Protein AF-A0A1M6Y8Z5-F1 (afdb_monomer)

Nearest PDB structures (foldseek):
  8b4h-assembly1_D  TM=6.735E-01  e=1.032E-01  Geobacillus stearothermophilus
  8b4h-assembly1_A  TM=6.760E-01  e=9.734E-02  Geobacillus stearothermophilus
  8h43-assembly1_A  TM=3.993E-01  e=8.173E+00  Homo sapiens

pLDDT: mean 83.0, std 9.09, range [43.19, 91.62]

Sequence (81 aa):
YQPSPRAFPSVLREPEYGPDDVVLRVKANGELRFEGRRLKVSKALYRLPVAARAKDGEDGVFEFWFAHHRILTLDLRSENR

Secondary structure (DSSP, 8-state):
----S-PPPSSPPPPPPPTTSEEEEPPTTSEEEETTEEEE--GGGTT-EEEEEEPTT-TTEEEEEETTEEEEEEESSTT--

Structure (mmCIF, N/CA/C/O backbone):
data_AF-A0A1M6Y8Z5-F1
#
_entry.id   AF-A0A1M6Y8Z5-F1
#
loop_
_atom_site.group_PDB
_atom_site.id
_atom_site.type_symbol
_atom_site.label_atom_id
_atom_site.label_alt_id
_atom_site.label_comp_id
_atom_site.label_asym_id
_atom_site.label_entity_id
_atom_site.label_seq_id
_atom_site.pdbx_PDB_ins_code
_atom_site.Cartn_x
_atom_site.Cartn_y
_atom_site.Cartn_z
_atom_site.occupancy
_atom_site.B_iso_or_equiv
_atom_site.auth_seq_id
_atom_site.auth_comp_id
_atom_site.auth_asym_id
_atom_site.auth_atom_id
_atom_site.pdbx_PDB_model_num
ATOM 1 N N . TYR A 1 1 ? 36.364 7.520 -17.625 1.00 69.88 1 TYR A N 1
ATOM 2 C CA . TYR A 1 1 ? 34.935 7.148 -17.644 1.00 69.88 1 TYR A CA 1
ATOM 3 C C . TYR A 1 1 ? 34.844 5.713 -18.127 1.00 69.88 1 TYR A C 1
ATOM 5 O O . TYR A 1 1 ? 35.383 5.433 -19.189 1.00 69.88 1 TYR A O 1
ATOM 13 N N . GLN A 1 2 ? 34.260 4.806 -17.344 1.00 76.62 2 GLN A N 1
ATOM 14 C CA . GLN A 1 2 ? 34.099 3.401 -17.722 1.00 76.62 2 GLN A CA 1
ATOM 15 C C . GLN A 1 2 ? 32.624 3.026 -17.515 1.00 76.62 2 GLN A C 1
ATOM 17 O O . GLN A 1 2 ? 32.119 3.209 -16.405 1.00 76.62 2 GLN A O 1
ATOM 22 N N . PRO A 1 3 ? 31.903 2.593 -18.561 1.00 75.06 3 PRO A N 1
ATOM 23 C CA . PRO A 1 3 ? 30.497 2.238 -18.431 1.00 75.06 3 PRO A CA 1
ATOM 24 C C . PRO A 1 3 ? 30.334 0.980 -17.572 1.00 75.06 3 PRO A C 1
ATOM 26 O O . PRO A 1 3 ? 31.164 0.071 -17.604 1.00 75.06 3 PRO A O 1
ATOM 29 N N . SER A 1 4 ? 29.260 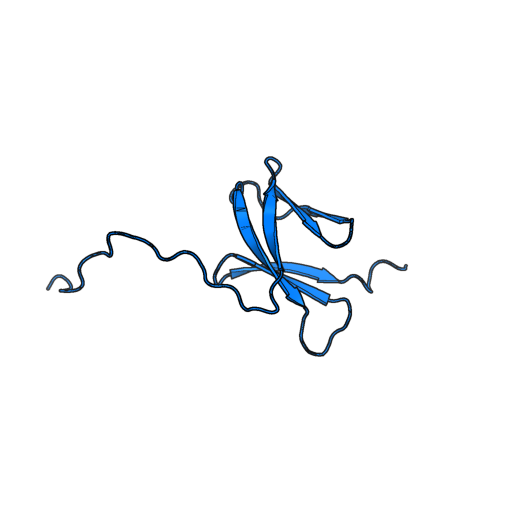0.942 -16.782 1.00 81.00 4 SER A N 1
ATOM 30 C CA . SER A 1 4 ? 28.963 -0.202 -15.922 1.00 81.00 4 SER A CA 1
ATOM 31 C C . SER A 1 4 ? 28.695 -1.462 -16.759 1.00 81.00 4 SER A C 1
ATOM 33 O O . SER A 1 4 ? 27.932 -1.389 -17.720 1.00 81.00 4 SER A O 1
ATOM 35 N N . PRO A 1 5 ? 29.230 -2.633 -16.370 1.00 80.44 5 PRO A N 1
ATOM 36 C CA . PRO A 1 5 ? 28.958 -3.905 -17.044 1.00 80.44 5 PRO A CA 1
ATOM 37 C C . PRO A 1 5 ? 27.566 -4.475 -16.724 1.00 80.44 5 PRO A C 1
ATOM 39 O O . PRO A 1 5 ? 27.166 -5.492 -17.286 1.00 80.44 5 PRO A O 1
ATOM 42 N N . ARG A 1 6 ? 26.814 -3.853 -15.803 1.00 78.25 6 ARG A N 1
ATOM 43 C CA . ARG A 1 6 ? 25.440 -4.259 -15.489 1.00 78.25 6 ARG A CA 1
ATOM 44 C C . ARG A 1 6 ? 24.516 -3.905 -16.651 1.00 78.25 6 ARG A C 1
ATOM 46 O O . ARG A 1 6 ? 24.184 -2.739 -16.848 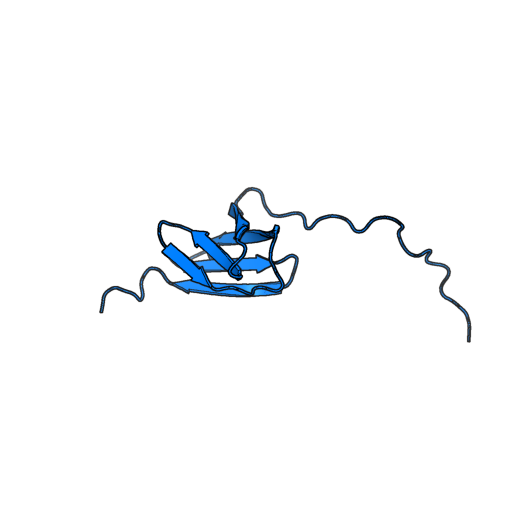1.00 78.25 6 ARG A O 1
ATOM 53 N N . ALA A 1 7 ? 24.078 -4.931 -17.374 1.00 75.19 7 ALA A N 1
ATOM 54 C CA . ALA A 1 7 ? 22.999 -4.810 -18.340 1.00 75.19 7 ALA A CA 1
ATOM 55 C C . ALA A 1 7 ? 21.721 -4.335 -17.637 1.00 75.19 7 ALA A C 1
ATOM 57 O O . ALA A 1 7 ? 21.380 -4.809 -16.548 1.00 75.19 7 ALA A O 1
ATOM 58 N N . PHE A 1 8 ? 21.022 -3.391 -18.263 1.00 73.50 8 PHE A N 1
ATOM 59 C CA . PHE A 1 8 ? 19.725 -2.945 -17.778 1.00 73.50 8 PHE A CA 1
ATOM 60 C C . PHE A 1 8 ? 18.747 -4.131 -17.827 1.00 73.50 8 PHE A C 1
ATOM 62 O O . PHE A 1 8 ? 18.635 -4.769 -18.879 1.00 73.50 8 PHE A O 1
ATOM 69 N N . PRO A 1 9 ? 18.070 -4.476 -16.719 1.00 73.81 9 PRO A N 1
ATOM 70 C CA . PRO A 1 9 ? 17.142 -5.595 -16.715 1.00 73.81 9 PRO A CA 1
ATOM 71 C C . PRO A 1 9 ? 15.962 -5.289 -17.639 1.00 73.81 9 PRO A C 1
ATOM 73 O O . PRO A 1 9 ? 15.335 -4.237 -17.546 1.00 73.81 9 PRO A O 1
ATOM 76 N N . SER A 1 10 ? 15.655 -6.226 -18.533 1.00 76.00 10 SER A N 1
ATOM 77 C CA . SER A 1 10 ? 14.571 -6.116 -19.514 1.00 76.00 10 SER A CA 1
ATOM 78 C C . SER A 1 10 ? 13.174 -6.171 -1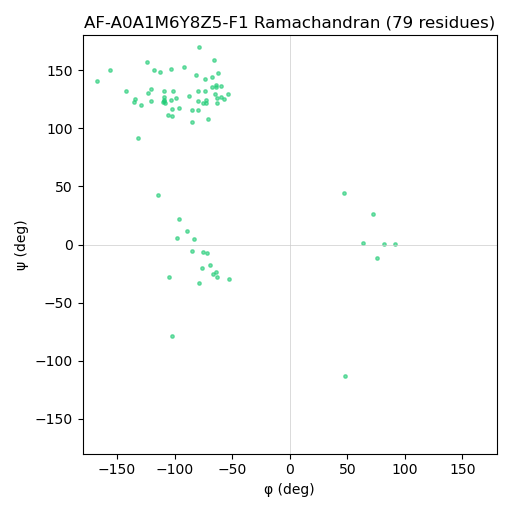8.889 1.00 76.00 10 SER A C 1
ATOM 80 O O . SER A 1 10 ? 12.210 -5.753 -19.525 1.00 76.00 10 SER A O 1
ATOM 82 N N . VAL A 1 11 ? 13.055 -6.653 -17.648 1.00 71.75 11 VAL A N 1
ATOM 83 C CA . VAL A 1 11 ? 11.791 -6.736 -16.909 1.00 71.75 11 VAL A CA 1
ATOM 84 C C . VAL A 1 11 ? 12.004 -6.239 -15.482 1.00 71.75 11 VAL A C 1
ATOM 86 O O . VAL A 1 11 ? 12.844 -6.761 -14.746 1.00 71.75 11 VAL A O 1
ATOM 89 N N . LEU A 1 12 ? 11.235 -5.224 -15.088 1.00 70.12 12 LEU A N 1
ATOM 90 C CA . LEU A 1 12 ? 11.124 -4.800 -13.694 1.00 70.12 12 LEU A CA 1
ATOM 91 C C . LEU A 1 12 ? 10.293 -5.841 -12.943 1.00 70.12 12 LEU A C 1
ATOM 93 O O . LEU A 1 12 ? 9.174 -6.142 -13.354 1.00 70.12 12 LEU A O 1
ATOM 97 N N . ARG A 1 13 ? 10.841 -6.398 -11.857 1.00 71.12 13 ARG A N 1
ATOM 98 C CA . ARG A 1 13 ? 10.065 -7.273 -10.971 1.00 71.12 13 ARG A CA 1
ATOM 99 C C . ARG A 1 13 ? 8.937 -6.473 -10.337 1.00 71.12 13 ARG A C 1
ATOM 101 O O . ARG A 1 13 ? 9.150 -5.344 -9.891 1.00 71.12 13 ARG A O 1
ATOM 108 N N . GLU A 1 14 ? 7.753 -7.070 -10.311 1.00 72.56 14 GLU A N 1
ATOM 109 C CA . GLU A 1 14 ? 6.638 -6.524 -9.551 1.00 72.56 14 GLU A CA 1
ATOM 110 C C . GLU A 1 14 ? 7.001 -6.495 -8.058 1.00 72.56 14 GLU A C 1
ATOM 112 O O . GLU A 1 14 ? 7.772 -7.345 -7.602 1.00 72.56 14 GLU A O 1
ATOM 117 N N . PRO A 1 15 ? 6.497 -5.515 -7.289 1.00 74.62 15 PRO A N 1
ATOM 118 C CA . PRO A 1 15 ? 6.768 -5.460 -5.864 1.00 74.62 15 PRO A CA 1
ATOM 119 C C . PRO A 1 15 ? 6.184 -6.691 -5.170 1.00 74.62 15 PRO A C 1
ATOM 121 O O . PRO A 1 15 ? 4.980 -6.938 -5.247 1.00 74.62 15 PRO A O 1
ATOM 124 N N . GLU A 1 16 ? 7.040 -7.447 -4.491 1.00 75.19 16 GLU A N 1
ATOM 125 C CA . GLU A 1 16 ? 6.618 -8.552 -3.638 1.00 75.19 16 GLU A CA 1
ATOM 126 C C . GLU A 1 16 ? 6.138 -7.983 -2.300 1.00 75.19 16 GLU A C 1
ATOM 128 O O . GLU A 1 16 ? 6.858 -7.245 -1.622 1.00 75.19 16 GLU A O 1
ATOM 133 N N . TYR A 1 17 ? 4.901 -8.311 -1.943 1.00 81.31 17 TYR A N 1
ATOM 134 C CA . TYR A 1 17 ? 4.295 -7.948 -0.669 1.00 81.31 17 TYR A CA 1
ATOM 135 C C . TYR A 1 17 ? 4.285 -9.162 0.262 1.00 81.31 17 TYR A C 1
ATOM 137 O O . TYR A 1 17 ? 4.277 -10.303 -0.203 1.00 81.31 17 TYR A O 1
ATOM 145 N N . GLY A 1 18 ? 4.341 -8.918 1.571 1.00 77.88 18 GLY A N 1
ATOM 146 C CA . GLY A 1 18 ? 4.338 -9.980 2.572 1.00 77.88 18 GLY A CA 1
ATOM 147 C C . GLY A 1 18 ? 3.011 -10.751 2.587 1.00 77.88 18 GLY A C 1
ATOM 148 O O . GLY A 1 18 ? 1.993 -10.225 2.141 1.00 77.88 18 GLY A O 1
ATOM 149 N N . PRO A 1 19 ? 2.989 -11.988 3.112 1.00 75.62 19 PRO A N 1
ATOM 150 C CA . PRO A 1 19 ? 1.764 -12.789 3.201 1.00 75.62 19 PRO A CA 1
ATOM 151 C C . PRO A 1 19 ? 0.696 -12.154 4.105 1.00 75.62 19 PRO A C 1
ATOM 153 O O . PRO A 1 19 ? -0.493 -12.353 3.873 1.00 75.62 19 PRO A O 1
ATOM 156 N N . ASP A 1 20 ? 1.115 -11.360 5.091 1.00 80.00 20 ASP A N 1
ATOM 157 C CA . ASP A 1 20 ? 0.233 -10.619 5.999 1.00 80.00 20 ASP A CA 1
ATOM 158 C C . ASP A 1 20 ? -0.225 -9.264 5.421 1.00 80.00 20 ASP A C 1
ATOM 160 O O . ASP A 1 20 ? -1.046 -8.567 6.020 1.00 80.00 20 ASP A O 1
ATOM 164 N N . ASP A 1 21 ? 0.296 -8.873 4.251 1.00 85.19 21 ASP A N 1
ATOM 165 C CA . ASP A 1 21 ? -0.049 -7.615 3.598 1.00 85.19 21 ASP A CA 1
ATOM 166 C C . 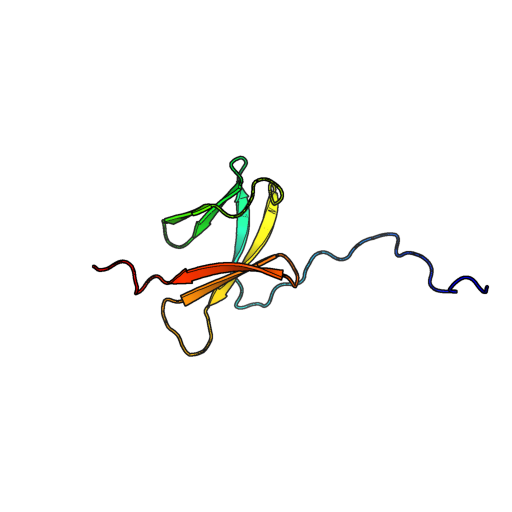ASP A 1 21 ? -1.288 -7.782 2.707 1.00 85.19 21 ASP A C 1
ATOM 168 O O . ASP A 1 21 ? -1.338 -8.602 1.786 1.00 85.19 21 ASP A O 1
ATOM 172 N N . VAL A 1 22 ? -2.283 -6.919 2.898 1.00 87.88 22 VAL A N 1
ATOM 173 C CA . VAL A 1 22 ? -3.476 -6.900 2.046 1.00 87.88 22 VAL A CA 1
ATOM 174 C C . VAL A 1 22 ? -3.197 -6.057 0.805 1.00 87.88 22 VAL A C 1
ATOM 176 O O . VAL A 1 22 ? -3.180 -4.827 0.862 1.00 87.88 22 VAL A O 1
ATOM 179 N N . VAL A 1 23 ? -2.998 -6.701 -0.345 1.00 88.81 23 VAL A N 1
ATOM 180 C CA . VAL A 1 23 ? -2.744 -5.997 -1.612 1.00 88.81 23 VAL A CA 1
ATOM 181 C C . VAL A 1 23 ? -4.048 -5.480 -2.225 1.00 88.81 23 VAL A C 1
ATOM 183 O O . VAL A 1 23 ? -4.919 -6.236 -2.653 1.00 88.81 23 VAL A O 1
ATOM 186 N N . LEU A 1 24 ? -4.166 -4.159 -2.322 1.00 88.81 24 LEU A N 1
ATOM 187 C CA . LEU A 1 24 ? -5.312 -3.438 -2.867 1.00 88.81 24 LEU A CA 1
ATOM 188 C C . LEU A 1 24 ? -4.928 -2.734 -4.167 1.00 88.81 24 LEU A C 1
ATOM 190 O O . LEU A 1 24 ? -3.808 -2.261 -4.333 1.00 88.81 24 LEU A O 1
ATOM 194 N N . ARG A 1 25 ? -5.882 -2.604 -5.093 1.00 89.94 25 ARG A N 1
ATOM 195 C CA . ARG A 1 25 ? -5.689 -1.843 -6.336 1.00 89.94 25 ARG A CA 1
ATOM 196 C C . ARG A 1 25 ? -6.341 -0.472 -6.246 1.00 89.94 25 ARG A C 1
ATOM 198 O O . ARG A 1 25 ? -7.515 -0.354 -5.888 1.00 89.94 25 ARG A O 1
ATOM 205 N N . VAL A 1 26 ? -5.598 0.561 -6.636 1.00 89.94 26 VAL A N 1
ATOM 206 C CA . VAL A 1 26 ? -6.103 1.939 -6.662 1.00 89.94 26 VAL A CA 1
ATOM 207 C C . VAL A 1 26 ? -7.077 2.132 -7.827 1.00 89.94 26 VAL A C 1
ATOM 209 O O . VAL A 1 26 ? -6.797 1.779 -8.978 1.00 89.94 26 VAL A O 1
ATOM 212 N N . LYS A 1 27 ? -8.232 2.730 -7.533 1.00 90.50 27 LYS A N 1
ATOM 213 C CA . LYS A 1 27 ? -9.294 3.053 -8.493 1.00 90.50 27 LYS A CA 1
ATOM 214 C C . LYS A 1 27 ? -8.980 4.313 -9.301 1.00 90.50 27 LYS A C 1
ATOM 216 O O . LYS A 1 27 ? -8.064 5.066 -8.986 1.00 90.50 27 LYS A O 1
ATOM 221 N N . ALA A 1 28 ? -9.780 4.562 -10.339 1.00 87.25 28 ALA A N 1
ATOM 222 C CA . ALA A 1 28 ? -9.599 5.666 -11.294 1.00 87.25 28 ALA A CA 1
ATOM 223 C C . ALA A 1 28 ? -9.466 7.058 -10.651 1.00 87.25 28 ALA A C 1
ATOM 225 O O . ALA A 1 28 ? -8.757 7.916 -11.174 1.00 87.25 28 ALA A O 1
ATOM 226 N N . ASN A 1 29 ? -10.089 7.267 -9.491 1.00 87.50 29 ASN A N 1
ATOM 227 C CA . ASN A 1 29 ? -10.026 8.533 -8.761 1.00 87.50 29 ASN A CA 1
ATOM 228 C C . ASN A 1 29 ? -8.770 8.682 -7.881 1.00 87.50 29 ASN A C 1
ATOM 230 O O . ASN A 1 29 ? -8.656 9.659 -7.144 1.00 87.50 29 ASN A O 1
ATOM 234 N N . GLY A 1 30 ? -7.829 7.734 -7.931 1.00 88.00 30 GLY A N 1
ATOM 235 C CA . GLY A 1 30 ? -6.688 7.711 -7.016 1.00 88.00 30 GLY A CA 1
ATOM 236 C C . GLY A 1 30 ? -7.079 7.320 -5.593 1.00 88.00 30 GLY A C 1
ATOM 237 O O . GLY A 1 30 ? -6.430 7.740 -4.639 1.00 88.00 30 GLY A O 1
ATOM 238 N N . GLU A 1 31 ? -8.166 6.565 -5.452 1.00 91.62 31 GLU A N 1
ATOM 239 C CA . GLU A 1 31 ? -8.704 6.116 -4.172 1.00 91.62 31 GLU A CA 1
ATOM 240 C C . GLU A 1 31 ? -8.677 4.590 -4.075 1.00 91.62 31 GLU A C 1
ATOM 242 O O . GLU A 1 31 ? -8.810 3.888 -5.078 1.00 91.62 31 GLU A O 1
ATOM 247 N N . LEU A 1 32 ? -8.536 4.067 -2.866 1.00 90.50 32 LEU A N 1
ATOM 248 C CA . LEU A 1 32 ? -8.652 2.646 -2.561 1.00 90.50 32 LEU A CA 1
ATOM 249 C C . LEU A 1 32 ? -9.711 2.435 -1.480 1.00 90.50 32 LEU A C 1
ATOM 251 O O . LEU A 1 32 ? -10.056 3.360 -0.744 1.00 90.50 32 LEU A O 1
ATOM 255 N N . ARG A 1 33 ? -10.272 1.225 -1.421 1.00 88.50 33 ARG A N 1
ATOM 256 C CA . ARG A 1 33 ? -11.256 0.860 -0.401 1.00 88.50 33 ARG A CA 1
ATOM 257 C C . ARG A 1 33 ? -10.619 -0.122 0.568 1.00 88.50 33 ARG A C 1
ATOM 259 O O . ARG A 1 33 ? -10.155 -1.166 0.125 1.00 88.50 33 ARG A O 1
ATOM 266 N N . PHE A 1 34 ? -10.631 0.213 1.850 1.00 88.06 34 PHE A N 1
ATOM 267 C CA . PHE A 1 34 ? -10.088 -0.617 2.921 1.00 88.06 34 PHE A CA 1
ATOM 268 C C . PHE A 1 34 ? -10.983 -0.499 4.154 1.00 88.06 34 PHE A C 1
ATOM 270 O O . PHE A 1 34 ? -11.394 0.614 4.479 1.00 88.06 34 PHE A O 1
ATOM 277 N N . GLU A 1 35 ? -11.353 -1.623 4.776 1.00 85.06 35 GLU A N 1
ATOM 278 C CA . GLU A 1 35 ? -12.235 -1.667 5.959 1.00 85.06 35 GLU A CA 1
ATOM 279 C C . GLU A 1 35 ? -13.504 -0.800 5.819 1.00 85.06 35 GLU A C 1
ATOM 281 O O . GLU A 1 35 ? -13.876 -0.014 6.685 1.00 85.06 35 GLU A O 1
ATOM 286 N N . GLY A 1 36 ? -14.154 -0.867 4.650 1.00 85.12 36 GLY A N 1
ATOM 287 C CA . GLY A 1 36 ? -15.362 -0.086 4.352 1.00 85.12 36 GLY A CA 1
ATOM 288 C C . GLY A 1 36 ? -15.131 1.402 4.043 1.00 85.12 36 GLY A C 1
ATOM 289 O O . GLY A 1 36 ? -16.032 2.036 3.491 1.00 85.12 36 GLY A O 1
ATOM 290 N N . ARG A 1 37 ? -13.930 1.937 4.280 1.00 83.44 37 ARG A N 1
ATOM 291 C CA . ARG A 1 37 ? -13.558 3.344 4.068 1.00 83.44 37 ARG A CA 1
ATOM 292 C C . ARG A 1 37 ? -12.977 3.582 2.676 1.00 83.44 37 ARG A C 1
ATOM 294 O O . ARG A 1 37 ? -12.417 2.679 2.055 1.00 83.44 37 ARG A O 1
ATOM 301 N N . ARG A 1 38 ? -13.119 4.811 2.170 1.00 88.50 38 ARG A N 1
ATOM 302 C CA . ARG A 1 38 ? -12.483 5.271 0.925 1.00 88.50 38 ARG A CA 1
ATOM 303 C C . ARG A 1 38 ? -11.280 6.128 1.283 1.00 88.50 38 ARG A C 1
ATOM 305 O O . ARG A 1 38 ? -11.439 7.180 1.891 1.00 88.50 38 ARG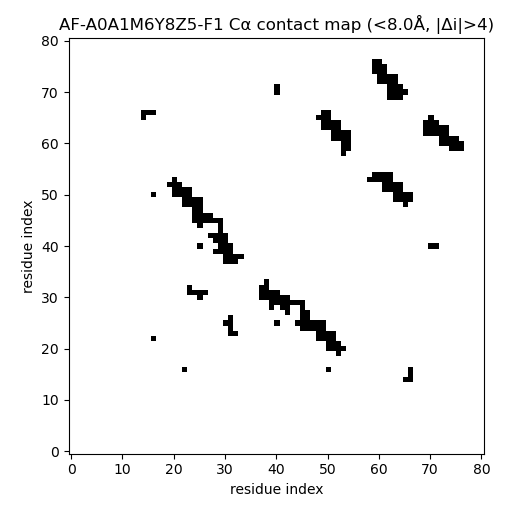 A O 1
ATOM 312 N N . LEU A 1 39 ? -10.095 5.678 0.900 1.00 88.69 39 LEU A N 1
ATOM 313 C CA . LEU A 1 39 ? -8.839 6.353 1.192 1.00 88.69 39 LEU A CA 1
ATOM 314 C C . LEU A 1 39 ? -8.282 6.938 -0.092 1.00 88.69 39 LEU A C 1
ATOM 316 O O . LEU A 1 39 ? -8.074 6.222 -1.071 1.00 88.69 39 LEU A O 1
ATOM 320 N N . LYS A 1 40 ? -8.045 8.247 -0.092 1.00 89.69 40 LYS A N 1
ATOM 321 C CA . LYS A 1 40 ? -7.427 8.941 -1.218 1.00 89.69 40 LYS A CA 1
ATOM 322 C C . LYS A 1 40 ? -5.912 8.826 -1.087 1.00 89.69 40 LYS A C 1
ATOM 324 O O . LYS A 1 40 ? -5.341 9.348 -0.138 1.00 89.69 40 LYS A O 1
ATOM 329 N N . VAL A 1 41 ? -5.284 8.148 -2.041 1.00 88.56 41 VAL A N 1
ATOM 330 C CA . VAL A 1 41 ? -3.831 7.957 -2.088 1.00 88.56 41 VAL A CA 1
ATOM 331 C C . VAL A 1 41 ? -3.210 8.894 -3.115 1.00 88.56 41 VAL A C 1
ATOM 333 O O . VAL A 1 41 ? -2.687 9.948 -2.777 1.00 88.56 41 VAL A O 1
ATOM 336 N N . SER A 1 42 ? -3.307 8.551 -4.394 1.00 87.06 42 SER A N 1
ATOM 337 C CA . SER A 1 42 ? -2.848 9.377 -5.501 1.00 87.06 42 SER A CA 1
ATOM 338 C C . SER A 1 42 ? -3.393 8.822 -6.806 1.00 87.06 42 SER A C 1
ATOM 340 O O . SER A 1 42 ? -3.418 7.610 -7.023 1.00 87.06 42 SER A O 1
ATOM 342 N N . LYS A 1 43 ? -3.787 9.714 -7.717 1.00 88.44 43 LYS A N 1
ATOM 343 C CA . LYS A 1 43 ? -4.214 9.333 -9.070 1.00 88.44 43 LYS A CA 1
ATOM 344 C C . LYS A 1 43 ? -3.060 8.753 -9.896 1.00 88.44 43 LYS A C 1
ATOM 346 O O . LYS A 1 43 ? -3.307 7.943 -10.781 1.00 88.44 43 LYS A O 1
ATOM 351 N N . ALA A 1 44 ? -1.815 9.111 -9.571 1.00 87.69 44 ALA A N 1
ATOM 352 C CA . ALA A 1 44 ? -0.626 8.551 -10.213 1.00 87.69 44 ALA A CA 1
ATOM 353 C C . ALA A 1 44 ? -0.472 7.043 -9.958 1.00 87.69 44 ALA A C 1
ATOM 355 O O . ALA A 1 44 ? 0.139 6.346 -10.758 1.00 87.69 44 ALA A O 1
ATOM 356 N N . LEU A 1 45 ? -1.068 6.536 -8.874 1.00 86.62 45 LEU A N 1
ATOM 357 C CA . LEU A 1 45 ? -1.038 5.120 -8.523 1.00 86.62 45 LEU A CA 1
ATOM 358 C C . LEU A 1 45 ? -2.199 4.328 -9.142 1.00 86.62 45 LEU A C 1
ATOM 360 O O . LEU A 1 45 ? -2.441 3.195 -8.744 1.00 86.62 45 LEU A O 1
ATOM 364 N N . TYR A 1 46 ? -2.947 4.897 -10.093 1.00 90.12 46 TYR A N 1
ATOM 365 C CA . TYR A 1 46 ? -4.083 4.222 -10.723 1.00 90.12 46 TYR A CA 1
ATOM 366 C C . TYR A 1 46 ? -3.690 2.852 -11.299 1.00 90.12 46 TYR A C 1
ATOM 368 O O . TYR A 1 46 ? -2.737 2.748 -12.067 1.00 90.12 46 TYR A O 1
ATOM 376 N N . ARG A 1 47 ? -4.464 1.811 -10.948 1.00 87.69 47 ARG A N 1
ATOM 377 C CA . ARG A 1 47 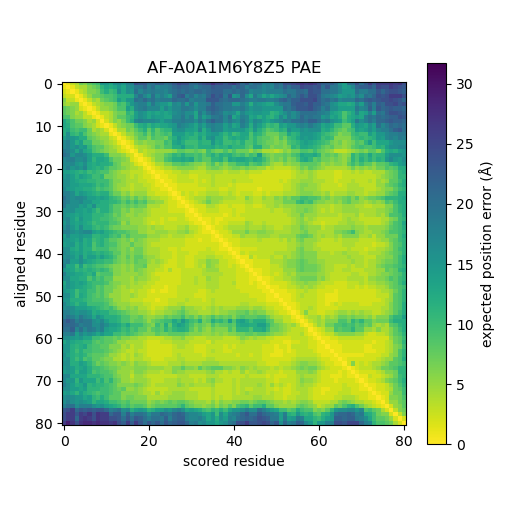? -4.224 0.391 -11.284 1.00 87.69 47 ARG A CA 1
ATOM 378 C C . ARG A 1 47 ? -2.959 -0.225 -10.691 1.00 87.69 47 ARG A C 1
ATOM 380 O O . ARG A 1 47 ? -2.727 -1.408 -10.928 1.00 87.69 47 ARG A O 1
ATOM 387 N N . LEU A 1 48 ? -2.186 0.516 -9.905 1.00 89.31 48 LEU A N 1
ATOM 388 C CA . LEU A 1 48 ? -1.032 -0.039 -9.217 1.00 89.31 48 LEU A CA 1
ATOM 389 C C . LEU A 1 48 ? -1.470 -0.770 -7.937 1.00 89.31 48 LEU A C 1
ATOM 391 O O . LEU A 1 48 ? -2.460 -0.371 -7.305 1.00 89.31 48 LEU A O 1
ATOM 395 N N . PRO A 1 49 ? -0.769 -1.858 -7.577 1.00 89.12 49 PRO A N 1
ATOM 396 C CA . PRO A 1 49 ? -0.981 -2.547 -6.317 1.00 89.12 49 PRO A CA 1
ATOM 397 C C . PRO A 1 49 ? -0.402 -1.722 -5.164 1.00 89.12 49 PRO A C 1
ATOM 399 O O . PRO A 1 49 ? 0.642 -1.092 -5.299 1.00 89.12 49 PRO A O 1
ATOM 402 N N . VAL A 1 50 ? -1.088 -1.725 -4.031 1.00 90.31 50 VAL A N 1
ATOM 403 C CA . VAL A 1 50 ? -0.677 -1.087 -2.780 1.00 90.31 50 VAL A CA 1
ATOM 404 C C . VAL A 1 50 ? -0.922 -2.093 -1.669 1.00 90.31 50 VAL A C 1
ATOM 406 O O . VAL A 1 50 ? -2.047 -2.560 -1.522 1.00 90.31 50 VAL A O 1
ATOM 409 N N . ALA A 1 51 ? 0.093 -2.413 -0.876 1.00 90.94 51 ALA A N 1
ATOM 410 C CA . ALA A 1 51 ? -0.088 -3.227 0.319 1.00 90.94 51 ALA A CA 1
ATOM 411 C C . ALA A 1 51 ? -0.631 -2.385 1.462 1.00 90.94 51 ALA A C 1
ATOM 413 O O . ALA A 1 51 ? -0.093 -1.320 1.748 1.00 90.94 51 ALA A O 1
ATOM 414 N N . ALA A 1 52 ? -1.657 -2.881 2.137 1.00 90.81 52 ALA A N 1
ATOM 415 C CA . ALA A 1 52 ? -2.046 -2.433 3.459 1.00 90.81 52 ALA A CA 1
ATOM 416 C C . ALA A 1 52 ? -1.431 -3.387 4.485 1.00 90.81 52 ALA A C 1
ATOM 418 O O . ALA A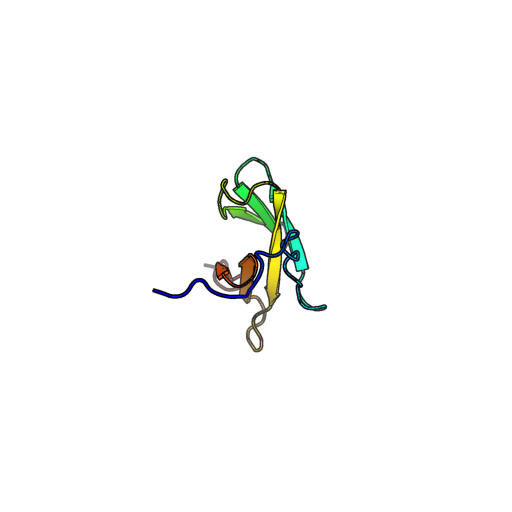 1 52 ? -1.740 -4.578 4.495 1.00 90.81 52 ALA A O 1
ATOM 419 N N . ARG A 1 53 ? -0.557 -2.847 5.328 1.00 89.06 53 ARG A N 1
ATOM 420 C CA . ARG A 1 53 ? 0.135 -3.557 6.398 1.00 89.06 53 ARG A CA 1
ATOM 421 C C . ARG A 1 53 ? -0.414 -3.089 7.737 1.00 89.06 53 ARG A C 1
ATOM 423 O O . ARG A 1 53 ? -0.445 -1.885 7.992 1.00 89.06 53 ARG A O 1
ATOM 430 N N . ALA A 1 54 ? -0.840 -4.017 8.587 1.00 88.56 54 ALA A N 1
ATOM 431 C CA . ALA A 1 54 ? -1.142 -3.691 9.976 1.00 88.56 54 ALA A CA 1
ATOM 432 C C . ALA A 1 54 ? 0.159 -3.328 10.702 1.00 88.56 54 ALA A C 1
ATOM 434 O O . ALA A 1 54 ? 1.186 -3.983 10.513 1.00 88.56 54 ALA A O 1
ATOM 435 N N . LYS A 1 55 ? 0.139 -2.262 11.500 1.00 86.81 55 LYS A N 1
ATOM 436 C CA . LYS A 1 55 ? 1.316 -1.861 12.262 1.00 86.81 55 LYS A CA 1
ATOM 437 C C . LYS A 1 55 ? 1.496 -2.806 13.449 1.00 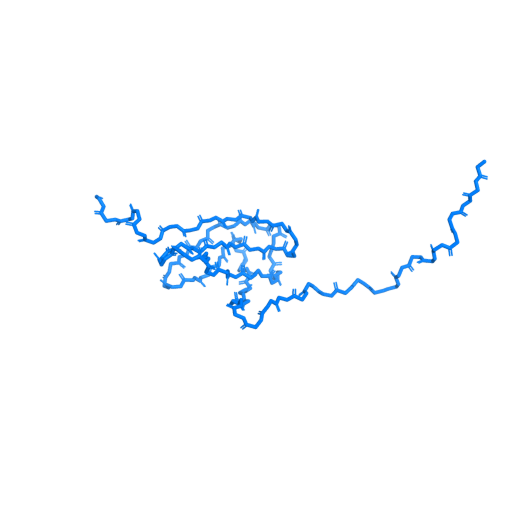86.81 55 LYS A C 1
ATOM 439 O O . LYS A 1 55 ? 0.610 -2.922 14.291 1.00 86.81 55 LYS A O 1
ATOM 444 N N . ASP A 1 56 ? 2.652 -3.462 13.512 1.00 80.88 56 ASP A N 1
ATOM 445 C CA . ASP A 1 56 ? 2.979 -4.381 14.602 1.00 80.88 56 ASP A CA 1
ATOM 446 C C . ASP A 1 56 ? 2.956 -3.644 15.953 1.00 80.88 56 ASP A C 1
ATOM 448 O O . ASP A 1 56 ? 3.557 -2.575 16.103 1.00 80.88 56 ASP A O 1
ATOM 452 N N . GLY A 1 57 ? 2.197 -4.180 16.910 1.00 80.56 57 GLY A N 1
ATOM 453 C CA . GLY A 1 57 ? 2.000 -3.582 18.233 1.00 80.56 57 GLY A CA 1
ATOM 454 C C . GLY A 1 57 ? 0.948 -2.467 18.324 1.00 80.56 57 GLY A C 1
ATOM 455 O O . GLY A 1 57 ? 0.736 -1.946 19.418 1.00 80.56 57 GLY A O 1
ATOM 456 N N . GLU A 1 58 ? 0.267 -2.097 17.230 1.00 80.81 58 GLU A N 1
ATOM 457 C CA . GLU A 1 58 ? -0.826 -1.115 17.253 1.00 80.81 58 GLU A CA 1
ATOM 458 C C . GLU A 1 58 ? -2.073 -1.599 16.501 1.00 80.81 58 GLU A C 1
ATOM 460 O O . GLU A 1 58 ? -2.261 -1.327 15.312 1.00 80.81 58 GLU A O 1
ATOM 465 N N . ASP A 1 59 ? -2.984 -2.246 17.229 1.00 78.94 59 ASP A N 1
ATOM 466 C CA . ASP A 1 59 ? -4.302 -2.610 16.712 1.00 78.94 59 ASP A CA 1
ATOM 467 C C . ASP A 1 59 ? -5.075 -1.382 16.218 1.00 78.94 59 ASP A C 1
ATOM 469 O O . ASP A 1 59 ? -5.287 -0.407 16.943 1.00 78.94 59 ASP A O 1
ATOM 473 N N . GLY A 1 60 ? -5.511 -1.434 14.960 1.00 84.06 60 GLY A N 1
ATOM 474 C CA . GLY A 1 60 ? -6.264 -0.361 14.315 1.00 84.06 60 GLY A CA 1
ATOM 475 C C . GLY A 1 60 ? -5.414 0.673 13.574 1.00 84.06 60 GLY A C 1
ATOM 476 O O . GLY A 1 60 ? -5.992 1.581 12.981 1.00 84.06 60 GLY A O 1
ATOM 477 N N . VAL A 1 61 ? -4.083 0.547 13.543 1.00 88.69 61 VAL A N 1
ATOM 478 C CA . VAL A 1 61 ? -3.226 1.368 12.672 1.00 88.69 61 VAL A CA 1
ATOM 479 C C . VAL A 1 61 ? -2.779 0.555 11.465 1.00 88.69 61 VAL A C 1
ATOM 481 O O . VAL A 1 61 ? -2.154 -0.494 11.593 1.00 88.69 61 VAL A O 1
ATOM 484 N N . PHE A 1 62 ? -3.061 1.074 10.276 1.00 90.00 62 PHE A N 1
ATOM 485 C CA . PHE A 1 62 ? -2.688 0.466 9.006 1.00 90.00 62 PHE A CA 1
ATOM 486 C C . PHE A 1 62 ? -1.795 1.405 8.208 1.00 90.00 62 PHE A C 1
ATOM 488 O O . PHE A 1 62 ? -2.088 2.587 8.041 1.00 90.00 62 PHE A O 1
ATOM 495 N N . GLU A 1 63 ? -0.709 0.878 7.665 1.00 91.31 63 GLU A N 1
ATOM 496 C CA . GLU A 1 63 ? 0.197 1.600 6.785 1.00 91.31 63 GLU A CA 1
ATOM 497 C C . GLU A 1 63 ? 0.058 1.081 5.358 1.00 91.31 63 GLU A C 1
ATOM 499 O O . GLU A 1 63 ? 0.088 -0.120 5.102 1.00 91.31 63 GLU A O 1
ATOM 504 N N . PHE A 1 64 ? -0.070 1.998 4.407 1.00 91.00 64 PHE A N 1
ATOM 505 C CA . PHE A 1 64 ? -0.157 1.677 2.992 1.00 91.00 64 PHE A CA 1
ATOM 506 C C . PHE A 1 64 ? 1.207 1.864 2.339 1.00 91.00 64 PHE A C 1
ATOM 508 O O . PHE A 1 64 ? 1.800 2.947 2.399 1.00 91.00 64 PHE A O 1
ATOM 515 N N . TRP A 1 65 ? 1.673 0.815 1.674 1.00 89.69 65 TRP A N 1
ATOM 516 C CA . TRP A 1 65 ? 2.979 0.721 1.043 1.00 89.69 65 TRP A CA 1
ATOM 517 C C . TRP A 1 65 ? 2.841 0.472 -0.459 1.00 89.69 65 TRP A C 1
ATOM 519 O O . TRP A 1 65 ? 2.240 -0.502 -0.919 1.00 89.69 65 TRP A O 1
ATOM 529 N N . PHE A 1 66 ? 3.437 1.359 -1.247 1.00 88.88 66 PHE A N 1
ATOM 530 C CA . PHE A 1 66 ? 3.660 1.157 -2.671 1.00 88.88 66 PHE A CA 1
ATOM 531 C C . PHE A 1 66 ? 5.121 0.763 -2.885 1.00 88.88 66 PHE A C 1
ATOM 533 O O . PHE A 1 66 ? 6.017 1.583 -2.682 1.00 88.88 66 PHE A O 1
ATOM 540 N N . ALA A 1 67 ? 5.369 -0.489 -3.274 1.00 86.19 67 ALA A N 1
ATOM 541 C CA . ALA A 1 67 ? 6.709 -1.070 -3.270 1.00 86.19 67 ALA A CA 1
ATOM 542 C C . ALA A 1 67 ? 7.441 -0.813 -1.935 1.00 86.19 67 ALA A C 1
ATOM 544 O O . ALA A 1 67 ? 7.002 -1.290 -0.893 1.00 86.19 67 ALA A O 1
ATOM 545 N N . HIS A 1 68 ? 8.512 -0.017 -1.950 1.00 84.44 68 HIS A N 1
ATOM 546 C CA . HIS A 1 68 ? 9.298 0.345 -0.764 1.00 84.44 68 HIS A CA 1
ATOM 547 C C . HIS A 1 68 ? 8.931 1.714 -0.169 1.00 84.44 68 HIS A C 1
ATOM 549 O O . HIS A 1 68 ? 9.598 2.187 0.748 1.00 84.44 68 HIS A O 1
ATOM 555 N N . HIS A 1 69 ? 7.896 2.377 -0.689 1.00 87.31 69 HIS A N 1
ATOM 556 C CA . HIS A 1 69 ? 7.479 3.706 -0.254 1.00 87.31 69 HIS A CA 1
ATOM 557 C C . HIS A 1 69 ? 6.170 3.644 0.531 1.00 87.31 69 HIS A C 1
ATOM 559 O O . HIS A 1 69 ? 5.133 3.238 0.004 1.00 87.31 69 HIS A O 1
ATOM 565 N N . ARG A 1 70 ? 6.193 4.121 1.777 1.00 90.50 70 ARG A N 1
ATOM 566 C CA . ARG A 1 70 ? 4.973 4.359 2.552 1.00 90.50 70 ARG A CA 1
ATOM 567 C C . ARG A 1 70 ? 4.250 5.585 2.001 1.00 90.50 70 ARG A C 1
ATOM 569 O O . ARG A 1 70 ? 4.820 6.673 1.972 1.00 90.50 70 ARG A O 1
ATOM 576 N N . ILE A 1 71 ? 3.001 5.410 1.585 1.00 90.69 71 ILE A N 1
ATOM 577 C CA . ILE A 1 71 ? 2.200 6.465 0.947 1.00 90.69 71 ILE A CA 1
ATOM 578 C C . ILE A 1 71 ? 1.135 7.053 1.871 1.00 90.69 71 ILE A C 1
ATOM 580 O O . ILE A 1 71 ? 0.745 8.203 1.692 1.00 90.69 71 ILE A O 1
ATOM 584 N N . LEU A 1 72 ? 0.644 6.273 2.836 1.00 89.50 72 LEU A N 1
ATOM 585 C CA . LEU A 1 72 ? -0.436 6.679 3.730 1.00 89.50 72 LEU A CA 1
ATOM 586 C C . LEU A 1 72 ? -0.362 5.879 5.030 1.00 89.50 72 LEU A C 1
ATOM 588 O O . LEU A 1 72 ? 0.034 4.716 5.026 1.00 89.50 72 LEU A O 1
ATOM 592 N N . THR A 1 73 ? -0.807 6.489 6.120 1.00 90.06 73 THR A N 1
ATOM 593 C CA . THR A 1 73 ? -1.101 5.803 7.378 1.00 90.06 73 THR A CA 1
ATOM 594 C C . THR A 1 73 ? -2.550 6.101 7.736 1.00 90.06 73 THR A C 1
ATOM 596 O O . THR A 1 73 ? -2.982 7.251 7.683 1.00 90.06 73 THR A O 1
ATOM 599 N N . LEU A 1 74 ? -3.304 5.060 8.056 1.00 88.00 74 LEU A N 1
ATOM 600 C CA . LEU A 1 74 ? -4.674 5.121 8.530 1.00 88.00 74 LEU A CA 1
ATOM 601 C C . LEU A 1 74 ? -4.688 4.711 9.996 1.00 88.00 74 LEU A C 1
ATOM 603 O O . LEU A 1 74 ? -4.286 3.601 10.323 1.00 88.00 74 LEU A O 1
ATOM 607 N N . ASP A 1 75 ? -5.194 5.585 10.855 1.00 88.12 75 ASP A N 1
ATOM 608 C CA . ASP A 1 75 ? -5.499 5.245 12.241 1.00 88.12 75 ASP A CA 1
ATOM 609 C C . ASP A 1 75 ? -7.022 5.113 12.384 1.00 88.12 75 ASP A C 1
ATOM 611 O O . ASP A 1 75 ? -7.763 6.088 12.248 1.00 88.12 75 ASP A O 1
ATOM 615 N N . LEU A 1 76 ? -7.503 3.892 12.613 1.00 82.06 76 LEU A N 1
ATOM 616 C CA . LEU A 1 76 ? -8.921 3.604 12.832 1.00 82.06 76 LEU A CA 1
ATOM 617 C C . LEU A 1 76 ? -9.390 4.005 14.238 1.00 82.06 76 LEU A C 1
ATOM 619 O O . LE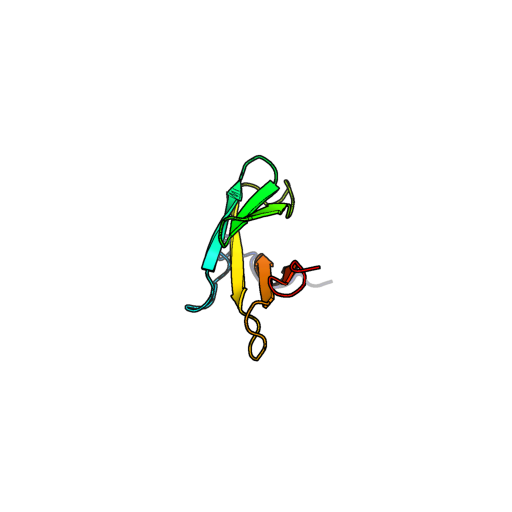U A 1 76 ? -10.590 4.192 14.431 1.00 82.06 76 LEU A O 1
ATOM 623 N N . ARG A 1 77 ? -8.476 4.162 15.206 1.00 80.12 77 ARG A N 1
ATOM 624 C CA . ARG A 1 77 ? -8.779 4.502 16.607 1.00 80.12 77 ARG A CA 1
ATOM 625 C C . ARG A 1 77 ? -9.079 5.988 16.783 1.00 80.12 77 ARG A C 1
ATOM 627 O O . ARG A 1 77 ? -9.887 6.354 17.630 1.00 80.12 77 ARG A O 1
ATOM 634 N N . SER A 1 78 ? -8.439 6.851 15.992 1.00 66.44 78 SER A N 1
ATOM 635 C CA . SER A 1 78 ? -8.556 8.312 16.139 1.00 66.44 78 SER A CA 1
ATOM 636 C C . SER A 1 78 ? -9.911 8.893 15.700 1.00 66.44 78 SER A C 1
ATOM 638 O O . SER A 1 78 ? -10.149 10.081 15.907 1.00 66.44 78 SER A O 1
ATOM 640 N N . GLU A 1 79 ? -10.796 8.100 15.095 1.00 56.69 79 GLU A N 1
ATOM 641 C CA . GLU A 1 79 ? -12.041 8.581 14.470 1.00 56.69 79 GLU A CA 1
ATOM 642 C C . GLU A 1 79 ? -13.279 8.476 15.384 1.00 56.69 79 GLU A C 1
ATOM 644 O O . GLU A 1 79 ? -14.403 8.446 14.897 1.00 56.69 79 GLU A O 1
ATOM 649 N N . ASN A 1 80 ? -13.096 8.411 16.708 1.00 51.03 80 ASN A N 1
ATOM 650 C CA . ASN A 1 80 ? -14.203 8.362 17.675 1.00 51.03 80 ASN A CA 1
ATOM 651 C C . ASN A 1 80 ? -14.282 9.613 18.572 1.00 51.03 80 ASN A C 1
ATOM 653 O O . ASN A 1 80 ? -14.461 9.487 19.785 1.00 51.03 80 ASN A O 1
ATOM 657 N N . ARG A 1 81 ? -14.100 10.814 18.006 1.00 43.19 81 ARG A N 1
ATOM 658 C CA . ARG A 1 81 ? -14.216 12.077 18.753 1.00 43.19 81 ARG A CA 1
ATOM 659 C C . ARG A 1 81 ? -15.284 13.000 18.192 1.00 43.19 81 ARG A C 1
ATOM 661 O O . ARG A 1 81 ? -15.375 13.093 16.950 1.00 43.19 81 ARG A O 1
#

Solvent-accessible surface area (backbone atoms only — not comparable to full-atom values): 5198 Å² total; per-residue (Å²): 140,78,85,74,88,73,74,81,74,94,67,81,79,75,72,85,72,58,93,82,35,48,74,41,60,25,35,90,83,6,30,35,78,56,96,93,39,80,45,79,74,42,56,90,44,45,72,38,70,31,30,40,33,71,43,87,96,38,92,54,31,35,37,31,29,45,72,95,41,79,76,49,76,48,62,66,70,78,75,81,122

Organism: NCBI:txid169427

Mean predicted aligned error: 8.02 Å

Radius of gyration: 16.4 Å; Cα contacts (8 Å, |Δi|>4): 123; chains: 1; bounding box: 50×25×38 Å

Foldseek 3Di:
DDDDPDDDDPDDDAQDDDPQWDKWAQDCQCWTADPNDIHRFDNVRHRPIWTWHDDPPDPQWTWIDRRPDTGDIGRRVVPPD